Protein AF-A0A971MKJ5-F1 (afdb_monomer_lite)

Radius of gyration: 19.0 Å; chains: 1; bounding box: 44×30×59 Å

Secondary structure (DSSP, 8-state):
-TTSSSSS-HHHHHHHHHHHHHHHT-HHHHHHHHHHHHHTT--HHHHHHHHHHHHHHHTHHHHHHHGGGGSPPPP---

Foldseek 3Di:
DQQPADPDGNLRSLLLVLLVCLLVVVVVSVVVSVVVNVVVVDDVVSNVVSVVVSVVVNVCPCVVVCVVVVDDDPDDDD

Sequence (78 aa):
MAMAPGVLDAKTKVLIVLALDTLKGAAEGVRVLAAQARELGATDQEIAEAIRLAYYVAGMDPLKTGLNAFQPRPHKND

Structure (mmCIF, N/CA/C/O backbone):
data_AF-A0A971MKJ5-F1
#
_entry.id   AF-A0A971MKJ5-F1
#
loop_
_atom_site.group_PDB
_atom_site.id
_atom_site.type_symbol
_atom_site.label_atom_id
_atom_site.label_alt_id
_atom_site.label_comp_id
_atom_site.label_asym_id
_atom_site.label_entity_id
_atom_site.label_seq_id
_atom_site.pdbx_PDB_ins_code
_atom_site.Cartn_x
_atom_site.Cartn_y
_atom_site.Cartn_z
_atom_site.occupancy
_atom_site.B_iso_or_equiv
_atom_site.auth_seq_id
_atom_site.auth_comp_id
_atom_site.auth_asym_id
_atom_site.auth_atom_id
_atom_site.pdbx_PDB_model_num
ATOM 1 N N . MET A 1 1 ? -21.144 -4.284 0.086 1.00 72.38 1 MET A N 1
ATOM 2 C CA . MET A 1 1 ? -20.273 -3.250 -0.528 1.00 72.38 1 MET A CA 1
ATOM 3 C C . MET A 1 1 ? -18.817 -3.605 -0.252 1.00 72.38 1 MET A C 1
ATOM 5 O O . MET A 1 1 ? -18.565 -4.173 0.803 1.00 72.38 1 MET A O 1
ATOM 9 N N . ALA A 1 2 ? -17.876 -3.297 -1.153 1.00 88.25 2 ALA A N 1
ATOM 10 C CA . ALA A 1 2 ? -16.475 -3.736 -1.029 1.00 88.25 2 ALA A CA 1
ATOM 11 C C . ALA A 1 2 ? -15.807 -3.318 0.304 1.00 88.25 2 ALA A C 1
ATOM 13 O O . ALA A 1 2 ? -15.142 -4.135 0.942 1.00 88.25 2 ALA A O 1
ATOM 14 N N . MET A 1 3 ? -16.078 -2.091 0.771 1.00 93.38 3 MET A N 1
ATOM 15 C CA . MET A 1 3 ? -15.516 -1.523 2.009 1.00 93.38 3 MET A CA 1
ATOM 16 C C . MET A 1 3 ? -16.317 -1.826 3.287 1.00 93.38 3 MET A C 1
ATOM 18 O O . MET A 1 3 ? -15.889 -1.450 4.371 1.00 93.38 3 MET A O 1
ATOM 22 N N . ALA A 1 4 ? -17.459 -2.517 3.199 1.00 89.69 4 ALA A N 1
ATOM 23 C CA . ALA A 1 4 ? -18.202 -2.915 4.398 1.00 89.69 4 ALA A CA 1
ATOM 24 C C . ALA A 1 4 ? -17.404 -3.963 5.202 1.00 89.69 4 ALA A C 1
ATOM 26 O O . ALA A 1 4 ? -16.731 -4.783 4.572 1.00 89.69 4 ALA A O 1
ATOM 27 N N . PRO A 1 5 ? -17.470 -3.992 6.545 1.00 80.38 5 PRO A N 1
ATOM 28 C CA . PRO A 1 5 ? -16.796 -5.013 7.352 1.00 80.38 5 PRO A CA 1
ATOM 29 C C . PRO A 1 5 ? -17.124 -6.442 6.893 1.00 80.38 5 PRO A C 1
ATOM 31 O O . PRO A 1 5 ? -18.237 -6.723 6.447 1.00 80.38 5 PRO A O 1
ATOM 34 N N . GLY A 1 6 ? -16.145 -7.342 6.968 1.00 89.62 6 GLY A N 1
ATOM 35 C CA . GLY A 1 6 ? -16.295 -8.745 6.582 1.00 89.62 6 GLY A CA 1
ATOM 36 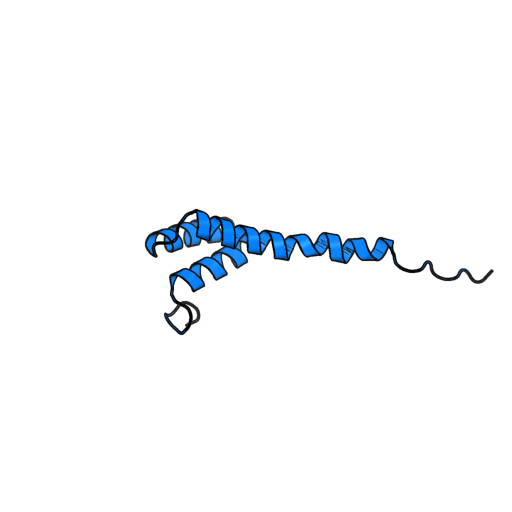C C . GLY A 1 6 ? -15.134 -9.583 7.109 1.00 89.62 6 GLY A C 1
ATOM 37 O O . GLY A 1 6 ? -14.570 -9.253 8.144 1.00 89.62 6 GLY A O 1
ATOM 38 N N . VAL A 1 7 ? -14.751 -10.641 6.385 1.00 96.38 7 VAL A N 1
ATOM 39 C CA . VAL A 1 7 ? -13.607 -11.503 6.762 1.00 96.38 7 VAL A CA 1
ATOM 40 C C . VAL A 1 7 ? -12.312 -10.699 6.929 1.00 96.38 7 VAL A C 1
ATOM 42 O O . VAL A 1 7 ? -11.528 -10.974 7.828 1.00 96.38 7 VAL A O 1
ATOM 45 N N . LEU A 1 8 ? -12.109 -9.684 6.085 1.00 97.38 8 LEU A N 1
ATOM 46 C CA . LEU A 1 8 ? -11.097 -8.658 6.316 1.00 97.38 8 LEU A CA 1
ATOM 47 C C . LEU A 1 8 ? -11.719 -7.505 7.102 1.00 97.38 8 LEU A C 1
ATOM 49 O O . LEU A 1 8 ? -12.787 -6.999 6.725 1.00 97.38 8 LEU A O 1
ATOM 53 N N . ASP A 1 9 ? -11.026 -7.075 8.152 1.00 96.00 9 ASP A N 1
ATOM 54 C CA . ASP A 1 9 ? -11.410 -5.901 8.927 1.00 96.00 9 ASP A CA 1
ATOM 55 C C . ASP A 1 9 ? -11.272 -4.599 8.111 1.00 96.00 9 ASP A C 1
ATOM 57 O O . ASP A 1 9 ? -10.713 -4.559 7.007 1.00 96.00 9 ASP A O 1
ATOM 61 N N . ALA A 1 10 ? -11.834 -3.509 8.639 1.00 97.06 10 ALA A N 1
ATOM 62 C CA . ALA A 1 10 ? -11.836 -2.220 7.952 1.00 97.06 10 ALA A CA 1
ATOM 63 C C . ALA A 1 10 ? -10.415 -1.679 7.722 1.00 97.06 10 ALA A C 1
ATOM 65 O O . ALA A 1 10 ? -10.128 -1.173 6.637 1.00 97.06 10 ALA A O 1
ATOM 66 N N . LYS A 1 11 ? -9.519 -1.828 8.709 1.00 97.81 11 LYS A N 1
ATOM 67 C CA . LYS A 1 11 ? -8.133 -1.348 8.630 1.00 97.81 11 LYS A CA 1
ATOM 68 C C . LYS A 1 11 ? -7.389 -2.033 7.486 1.00 97.81 11 LYS A C 1
ATOM 70 O O . LYS A 1 11 ? -6.804 -1.363 6.640 1.00 97.81 11 LYS A O 1
ATOM 75 N N . THR A 1 12 ? -7.481 -3.356 7.415 1.00 97.94 12 THR A N 1
ATOM 76 C CA . THR A 1 12 ? -6.862 -4.180 6.373 1.00 97.94 12 THR A CA 1
ATOM 77 C C . THR A 1 12 ? -7.363 -3.778 4.994 1.00 97.94 12 THR A C 1
ATOM 79 O O . THR A 1 12 ? -6.570 -3.599 4.073 1.00 97.94 12 THR A O 1
ATOM 82 N N . LYS A 1 13 ? -8.674 -3.562 4.841 1.00 98.12 13 LYS A N 1
ATOM 83 C CA . LYS A 1 13 ? -9.245 -3.100 3.569 1.00 98.12 13 LYS A CA 1
ATOM 84 C C . LYS A 1 13 ? -8.716 -1.730 3.158 1.00 98.12 13 LYS A C 1
ATOM 86 O O . LYS A 1 13 ? -8.341 -1.560 2.002 1.00 98.12 13 LYS A O 1
ATOM 91 N N . VAL A 1 14 ? -8.650 -0.776 4.084 1.00 98.38 14 VAL A N 1
ATOM 92 C CA . VAL A 1 14 ? -8.113 0.565 3.806 1.00 98.38 14 VAL A CA 1
ATOM 93 C C . VAL A 1 14 ? -6.637 0.499 3.413 1.00 98.38 14 VAL A C 1
ATOM 95 O O . VAL A 1 14 ? -6.261 1.121 2.425 1.00 98.38 14 VAL A O 1
ATOM 98 N N . LEU A 1 15 ? -5.817 -0.298 4.106 1.00 98.75 15 LEU A N 1
ATOM 99 C CA . LEU A 1 15 ? -4.403 -0.486 3.756 1.00 98.75 15 L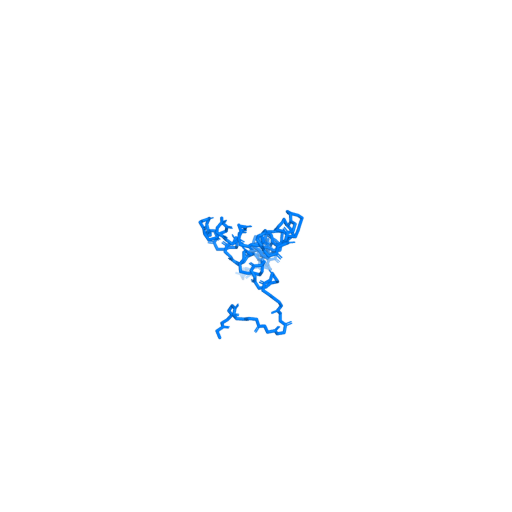EU A CA 1
ATOM 100 C C . LEU A 1 15 ? -4.223 -1.123 2.368 1.00 98.75 15 LEU A C 1
ATOM 102 O O . LEU A 1 15 ? -3.354 -0.695 1.608 1.00 98.75 15 LEU A O 1
ATOM 106 N N . ILE A 1 16 ? -5.071 -2.089 1.994 1.00 98.31 16 ILE A N 1
ATOM 107 C CA . ILE A 1 16 ? -5.066 -2.675 0.644 1.00 98.31 16 ILE A CA 1
ATOM 108 C C . ILE A 1 16 ? -5.397 -1.611 -0.407 1.00 98.31 16 ILE A C 1
ATOM 110 O O . ILE A 1 16 ? -4.680 -1.486 -1.398 1.00 98.31 16 ILE A O 1
ATOM 114 N N . VAL A 1 17 ? -6.459 -0.826 -0.208 1.00 98.31 17 VAL A N 1
ATOM 115 C CA . VAL A 1 17 ? -6.835 0.216 -1.176 1.00 98.31 17 VAL A CA 1
ATOM 116 C C . VAL A 1 17 ? -5.766 1.310 -1.242 1.00 98.31 17 VAL A C 1
ATOM 118 O O . VAL A 1 17 ? -5.444 1.757 -2.337 1.00 98.31 17 VAL A O 1
ATOM 121 N N . LEU A 1 18 ? -5.136 1.670 -0.119 1.00 98.75 18 LEU A N 1
ATOM 122 C CA . LEU A 1 18 ? -4.007 2.605 -0.085 1.00 98.75 18 LEU A CA 1
ATOM 123 C C . LEU A 1 18 ? -2.842 2.112 -0.950 1.00 98.75 18 LEU A C 1
ATOM 125 O O . LEU A 1 18 ? -2.278 2.894 -1.718 1.00 98.75 18 LEU A O 1
ATOM 129 N N . ALA A 1 19 ? -2.496 0.824 -0.871 1.00 98.69 19 ALA A N 1
ATOM 130 C CA . ALA A 1 19 ? -1.469 0.232 -1.727 1.00 98.69 19 ALA A CA 1
ATOM 131 C C . ALA A 1 19 ? -1.863 0.289 -3.216 1.00 98.69 19 ALA A C 1
ATOM 133 O O . ALA A 1 19 ? -1.033 0.613 -4.065 1.00 98.69 19 ALA A O 1
ATOM 134 N N . LEU A 1 20 ? -3.133 0.033 -3.545 1.00 98.31 20 LEU A N 1
ATOM 135 C CA . LEU A 1 20 ? -3.635 0.102 -4.923 1.00 98.31 20 LEU A CA 1
ATOM 136 C C . LEU A 1 20 ? -3.649 1.535 -5.477 1.00 98.31 20 LEU A C 1
ATOM 138 O O . LEU A 1 20 ? -3.295 1.740 -6.637 1.00 98.31 20 LEU A O 1
ATOM 142 N N . ASP A 1 21 ? -4.019 2.526 -4.669 1.00 98.50 21 ASP A N 1
ATOM 143 C CA . ASP A 1 21 ? -3.985 3.937 -5.063 1.00 98.50 21 ASP A CA 1
ATOM 144 C C . ASP A 1 21 ? -2.546 4.446 -5.195 1.00 98.50 21 ASP A C 1
ATOM 146 O O . ASP A 1 21 ? -2.243 5.197 -6.122 1.00 98.50 21 ASP A O 1
ATOM 150 N N . THR A 1 22 ? -1.635 3.958 -4.346 1.00 98.31 22 THR A N 1
ATOM 151 C CA . THR A 1 22 ? -0.191 4.198 -4.481 1.00 98.31 22 THR A CA 1
ATOM 152 C C . THR A 1 22 ? 0.325 3.646 -5.808 1.00 98.31 22 THR A C 1
ATOM 154 O O . THR A 1 22 ? 0.972 4.370 -6.560 1.00 98.31 22 THR A O 1
ATOM 157 N N . LEU A 1 23 ? -0.019 2.395 -6.139 1.00 97.50 23 LEU A N 1
ATOM 158 C CA . LEU A 1 23 ? 0.344 1.752 -7.406 1.00 97.50 23 LEU A CA 1
ATOM 159 C C . LEU A 1 23 ? -0.183 2.529 -8.624 1.00 97.50 23 LEU A C 1
ATOM 161 O O . LEU A 1 23 ? 0.498 2.619 -9.641 1.00 97.50 23 LEU A O 1
ATOM 165 N N . LYS A 1 24 ? -1.385 3.106 -8.524 1.00 97.00 24 LYS A N 1
ATOM 166 C CA . LYS A 1 24 ? -2.000 3.916 -9.587 1.00 97.00 24 LYS A CA 1
ATOM 167 C C . LYS A 1 24 ? -1.469 5.350 -9.671 1.00 97.00 24 LYS A C 1
ATOM 169 O O . LYS A 1 24 ? -1.809 6.049 -10.622 1.00 97.00 24 LYS A O 1
ATOM 174 N N . GLY A 1 25 ? -0.702 5.817 -8.685 1.00 97.12 25 GLY A N 1
ATOM 175 C CA . GLY A 1 25 ? -0.288 7.220 -8.586 1.00 97.12 25 GLY A CA 1
ATOM 176 C C . GLY A 1 25 ? -1.416 8.181 -8.178 1.00 97.12 25 GLY A C 1
ATOM 177 O O . GLY A 1 25 ? -1.343 9.377 -8.457 1.00 97.12 25 GLY A O 1
ATOM 178 N N . ALA A 1 26 ? -2.469 7.690 -7.520 1.00 98.38 26 ALA A N 1
ATOM 179 C CA . ALA A 1 26 ? -3.610 8.490 -7.078 1.00 98.38 26 ALA A CA 1
ATOM 180 C C . ALA A 1 26 ? -3.296 9.246 -5.771 1.00 98.38 26 ALA A C 1
ATOM 182 O O . ALA A 1 26 ? -3.766 8.881 -4.696 1.00 98.38 26 ALA A O 1
ATOM 183 N N . ALA A 1 27 ? -2.494 10.312 -5.859 1.00 98.00 27 ALA A N 1
ATOM 184 C CA . ALA A 1 27 ? -1.948 11.028 -4.698 1.00 98.00 27 ALA A CA 1
ATOM 185 C C . ALA A 1 27 ? -3.006 11.484 -3.672 1.00 98.00 27 ALA A C 1
ATOM 187 O O . ALA A 1 27 ? -2.824 11.308 -2.468 1.00 98.00 27 ALA A O 1
ATOM 188 N N . GLU A 1 28 ? -4.131 12.031 -4.139 1.00 98.38 28 GLU A N 1
ATOM 189 C CA . GLU A 1 28 ? -5.210 12.479 -3.251 1.00 98.38 28 G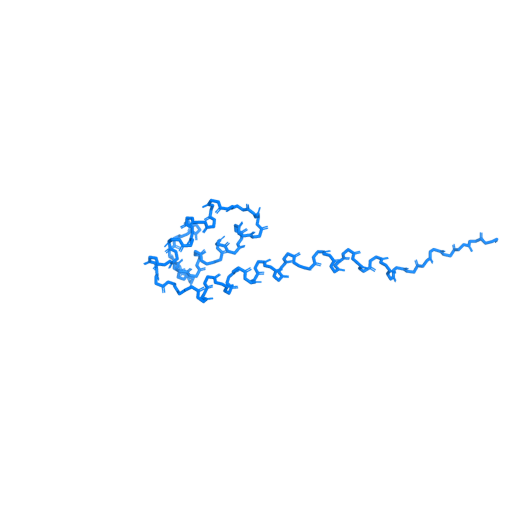LU A CA 1
ATOM 190 C C . GLU A 1 28 ? -5.930 11.302 -2.571 1.00 98.38 28 GLU A C 1
ATOM 192 O O . GLU A 1 28 ? -6.239 11.367 -1.382 1.00 98.38 28 GLU A O 1
ATOM 197 N N . GLY A 1 29 ? -6.116 10.189 -3.290 1.00 98.00 29 GLY A N 1
ATOM 198 C CA . GLY A 1 29 ? -6.660 8.950 -2.728 1.00 98.00 29 GLY A CA 1
ATOM 199 C C . GLY A 1 29 ? -5.766 8.387 -1.624 1.00 98.00 29 GLY A C 1
ATOM 200 O O . GLY A 1 29 ? -6.241 8.107 -0.524 1.00 98.00 29 GLY A O 1
ATOM 201 N N . VAL A 1 30 ? -4.449 8.349 -1.856 1.00 98.69 30 VAL A N 1
ATOM 202 C CA . VAL A 1 30 ? -3.455 7.950 -0.844 1.00 98.69 30 VAL A CA 1
ATOM 203 C C . VAL A 1 30 ? -3.539 8.841 0.396 1.00 98.69 30 VAL A C 1
ATOM 205 O O . VAL A 1 30 ? -3.539 8.327 1.515 1.00 98.69 30 VAL A O 1
ATOM 208 N N . ARG A 1 31 ? -3.657 10.164 0.224 1.00 98.69 31 ARG A N 1
ATOM 209 C CA . ARG A 1 31 ? -3.786 11.112 1.342 1.00 98.69 31 ARG A CA 1
ATOM 210 C C . ARG A 1 31 ? -5.024 10.818 2.192 1.00 98.69 31 ARG A C 1
ATOM 212 O O . ARG A 1 31 ? -4.917 10.742 3.416 1.00 98.69 31 ARG A O 1
ATOM 219 N N . VAL A 1 32 ? -6.180 10.638 1.552 1.00 98.62 32 VAL A N 1
ATOM 220 C CA . VAL A 1 32 ? -7.456 10.343 2.226 1.00 98.62 32 VAL A CA 1
ATOM 221 C C . VAL A 1 32 ? -7.401 8.995 2.947 1.00 98.62 32 VAL A C 1
ATOM 223 O O . VAL A 1 32 ? -7.734 8.910 4.129 1.00 98.62 32 VAL A O 1
ATOM 226 N N . LEU A 1 33 ? -6.922 7.949 2.274 1.00 98.69 33 LEU A N 1
ATOM 227 C CA . LEU A 1 33 ? -6.851 6.602 2.840 1.00 98.69 33 LEU A CA 1
ATOM 228 C C . LEU A 1 33 ? -5.833 6.505 3.977 1.00 98.69 33 LEU A C 1
ATOM 230 O O . LEU A 1 33 ? -6.070 5.787 4.942 1.00 98.69 33 LEU A O 1
ATOM 234 N N . ALA A 1 34 ? -4.727 7.252 3.919 1.00 98.75 34 ALA A N 1
ATOM 235 C CA . ALA A 1 34 ? -3.754 7.292 5.007 1.00 98.75 34 ALA A CA 1
ATOM 236 C C . ALA A 1 34 ? -4.326 7.962 6.267 1.00 98.75 34 ALA A C 1
ATOM 238 O O . ALA A 1 34 ? -3.986 7.561 7.379 1.00 98.75 34 ALA A O 1
ATOM 239 N N . ALA A 1 35 ? -5.182 8.979 6.122 1.00 98.75 35 ALA A N 1
ATOM 240 C CA . ALA A 1 35 ? -5.896 9.565 7.256 1.00 98.75 35 ALA A CA 1
ATOM 241 C C . ALA A 1 35 ? -6.889 8.556 7.856 1.00 98.75 35 ALA A C 1
ATOM 243 O O . ALA A 1 35 ? -6.826 8.271 9.050 1.00 98.75 35 ALA A O 1
ATOM 244 N N . GLN A 1 36 ? -7.708 7.922 7.012 1.00 98.44 36 GLN A N 1
ATOM 245 C CA . GLN A 1 36 ? -8.670 6.906 7.443 1.00 98.44 36 GLN A CA 1
ATOM 246 C C . GLN A 1 36 ? -7.997 5.690 8.102 1.00 98.44 36 GLN A C 1
ATOM 248 O O . GLN A 1 36 ? -8.501 5.151 9.084 1.00 98.44 36 GLN A O 1
ATOM 253 N N . ALA A 1 37 ? -6.840 5.253 7.598 1.00 98.62 37 ALA A N 1
ATOM 254 C CA . ALA A 1 37 ? -6.080 4.161 8.199 1.00 98.62 37 ALA A CA 1
ATOM 255 C C . ALA A 1 37 ? -5.680 4.496 9.644 1.00 98.62 37 ALA A C 1
ATOM 257 O O . ALA A 1 37 ? -5.841 3.659 10.530 1.00 98.62 37 ALA A O 1
ATOM 258 N N . ARG A 1 38 ? -5.217 5.729 9.897 1.00 98.69 38 ARG A N 1
ATOM 259 C CA . ARG A 1 38 ? -4.850 6.195 11.245 1.00 98.69 38 ARG A CA 1
ATOM 260 C C . ARG A 1 38 ? -6.056 6.293 12.173 1.00 98.69 38 ARG A C 1
ATOM 262 O O . ARG A 1 38 ? -5.954 5.888 13.325 1.00 98.69 38 ARG A O 1
ATOM 269 N N . GLU A 1 39 ? -7.202 6.754 11.673 1.00 98.56 39 GLU A N 1
ATOM 270 C CA . GLU A 1 39 ? -8.468 6.744 12.427 1.00 98.56 39 GLU A CA 1
ATOM 271 C C . GLU A 1 39 ? -8.884 5.323 12.840 1.00 98.56 39 GLU A C 1
ATOM 273 O O . GLU A 1 39 ? -9.437 5.121 13.918 1.00 98.56 39 GLU A O 1
ATOM 278 N N . LEU A 1 40 ? -8.559 4.323 12.015 1.00 98.12 40 LEU A N 1
ATOM 279 C CA . LEU A 1 40 ? -8.764 2.899 12.299 1.00 98.12 40 LEU A CA 1
ATOM 280 C C . LEU A 1 40 ? -7.635 2.267 13.138 1.00 98.12 40 LEU A C 1
ATOM 282 O O . LEU A 1 40 ? -7.608 1.048 13.313 1.00 98.12 40 LEU A O 1
ATOM 286 N N . GLY A 1 41 ? -6.699 3.071 13.650 1.00 98.44 41 GLY A N 1
ATOM 287 C CA . GLY A 1 41 ? -5.605 2.623 14.511 1.00 98.44 41 GLY A CA 1
ATOM 288 C C . GLY A 1 41 ? -4.408 2.022 13.774 1.00 98.44 41 GLY A C 1
ATOM 289 O O . GLY A 1 41 ? -3.625 1.302 14.392 1.00 98.44 41 GLY A O 1
ATOM 290 N N . ALA A 1 42 ? -4.257 2.274 12.470 1.00 98.69 42 ALA A N 1
ATOM 291 C CA . ALA A 1 42 ? -3.047 1.890 11.753 1.00 98.69 42 ALA A CA 1
ATOM 292 C C . ALA A 1 42 ? -1.845 2.738 12.189 1.00 98.69 42 ALA A C 1
ATOM 294 O O . ALA A 1 42 ? -1.938 3.957 12.348 1.00 98.69 42 ALA A O 1
ATOM 295 N N . THR A 1 43 ? -0.699 2.084 12.321 1.00 98.81 43 THR A N 1
ATOM 296 C CA . THR A 1 43 ? 0.596 2.729 12.547 1.00 98.81 43 THR A CA 1
ATOM 297 C C . THR A 1 43 ? 1.196 3.233 11.233 1.00 98.81 43 THR A C 1
ATOM 299 O O . THR A 1 43 ? 0.913 2.707 10.153 1.00 98.81 43 THR A O 1
ATOM 302 N N . ASP A 1 44 ? 2.109 4.205 11.307 1.00 98.56 44 ASP A N 1
ATOM 303 C CA . ASP A 1 44 ? 2.868 4.631 10.123 1.00 98.56 44 ASP A CA 1
ATOM 304 C C . ASP A 1 44 ? 3.734 3.490 9.547 1.00 98.56 44 ASP A C 1
ATOM 306 O O . ASP A 1 44 ? 4.021 3.484 8.351 1.00 98.56 44 ASP A O 1
ATOM 310 N N . GLN A 1 45 ? 4.105 2.490 10.360 1.00 98.81 45 GLN A N 1
ATOM 311 C CA . GLN A 1 45 ? 4.813 1.294 9.892 1.00 98.81 45 GLN A CA 1
ATOM 312 C C . GLN A 1 45 ? 3.929 0.418 8.995 1.00 98.81 45 GLN A C 1
ATOM 314 O O . GLN A 1 45 ? 4.389 -0.003 7.935 1.00 98.81 45 GLN A O 1
ATOM 319 N N . GLU A 1 46 ? 2.663 0.196 9.364 1.00 98.81 46 GLU A N 1
ATOM 320 C CA . GLU A 1 46 ? 1.699 -0.540 8.530 1.00 98.81 46 GLU A CA 1
ATOM 321 C C . GLU A 1 46 ? 1.427 0.193 7.206 1.00 98.81 46 GLU A C 1
ATOM 323 O O . GLU A 1 46 ? 1.373 -0.430 6.145 1.00 98.81 46 GLU A O 1
ATOM 328 N N . ILE A 1 47 ? 1.323 1.527 7.239 1.00 98.88 47 ILE A N 1
ATOM 329 C CA . ILE A 1 47 ? 1.172 2.349 6.027 1.00 98.88 47 ILE A CA 1
ATOM 330 C C . ILE A 1 47 ? 2.423 2.241 5.141 1.00 98.88 47 ILE A C 1
ATOM 332 O O . ILE A 1 47 ? 2.311 2.031 3.931 1.00 98.88 47 ILE A O 1
ATOM 336 N N . ALA A 1 48 ? 3.619 2.349 5.726 1.00 98.75 48 ALA A N 1
ATOM 337 C CA . ALA A 1 48 ? 4.875 2.206 4.995 1.00 98.75 48 ALA A CA 1
ATOM 338 C C . ALA A 1 48 ? 5.028 0.807 4.374 1.00 98.75 48 ALA A C 1
ATOM 340 O O . ALA A 1 48 ? 5.546 0.677 3.264 1.00 98.75 48 ALA A O 1
ATOM 341 N N . GLU A 1 49 ? 4.564 -0.240 5.058 1.00 98.69 49 GLU A N 1
ATOM 342 C CA . GLU A 1 49 ? 4.549 -1.600 4.525 1.00 98.69 49 GLU A CA 1
ATOM 343 C C . GLU A 1 49 ? 3.588 -1.745 3.339 1.00 98.69 49 GLU A C 1
ATOM 345 O O . GLU A 1 49 ? 3.987 -2.281 2.305 1.00 98.69 49 GLU A O 1
ATOM 350 N N . ALA A 1 50 ? 2.382 -1.177 3.420 1.00 98.69 50 ALA A N 1
ATOM 351 C CA . ALA A 1 50 ? 1.441 -1.145 2.299 1.00 98.69 50 ALA A CA 1
ATOM 352 C C . ALA A 1 50 ? 2.018 -0.415 1.066 1.00 98.69 50 ALA A C 1
ATOM 354 O O . ALA A 1 50 ? 1.915 -0.910 -0.059 1.00 98.69 50 ALA A O 1
ATOM 355 N N . ILE A 1 51 ? 2.702 0.718 1.266 1.00 98.56 51 ILE A N 1
ATOM 356 C CA . ILE A 1 51 ? 3.415 1.436 0.193 1.00 98.56 51 ILE A CA 1
ATOM 357 C C . ILE A 1 51 ? 4.533 0.565 -0.401 1.00 98.56 51 ILE A C 1
ATOM 359 O O . ILE A 1 51 ? 4.707 0.514 -1.621 1.00 98.56 51 ILE A O 1
ATOM 363 N N . ARG A 1 52 ? 5.282 -0.159 0.440 1.00 98.12 52 ARG A N 1
ATOM 364 C CA . ARG A 1 52 ? 6.349 -1.063 -0.014 1.00 98.12 52 ARG A CA 1
ATOM 365 C C . ARG A 1 52 ? 5.808 -2.195 -0.888 1.00 98.12 52 ARG A C 1
ATOM 367 O O . ARG A 1 52 ? 6.468 -2.553 -1.860 1.00 98.12 52 ARG A O 1
ATOM 374 N N . LEU A 1 53 ? 4.618 -2.725 -0.591 1.00 97.94 53 LEU A N 1
ATOM 375 C CA . LEU A 1 53 ? 3.953 -3.715 -1.448 1.00 97.94 53 LEU A CA 1
ATOM 376 C C . LEU A 1 53 ? 3.650 -3.140 -2.837 1.00 97.94 53 LEU A C 1
ATOM 378 O O . LEU A 1 53 ? 3.925 -3.798 -3.839 1.00 97.94 53 LEU A O 1
ATOM 382 N N . ALA A 1 54 ? 3.156 -1.900 -2.910 1.00 97.31 54 ALA A N 1
ATOM 383 C CA . ALA A 1 54 ? 2.918 -1.224 -4.185 1.00 97.31 54 ALA A CA 1
ATOM 384 C C . ALA A 1 54 ? 4.217 -1.060 -4.994 1.00 97.31 54 ALA A C 1
ATOM 386 O O . ALA A 1 54 ? 4.249 -1.396 -6.178 1.00 97.31 54 ALA A O 1
ATOM 387 N N . TYR A 1 55 ? 5.304 -0.623 -4.345 1.00 95.62 55 TYR A N 1
ATOM 388 C CA . TYR A 1 55 ? 6.634 -0.549 -4.960 1.00 95.62 55 TYR A CA 1
ATOM 389 C C . TYR A 1 55 ? 7.116 -1.914 -5.464 1.00 95.62 55 TYR A C 1
ATOM 391 O O . TYR A 1 55 ? 7.587 -2.010 -6.593 1.00 95.62 55 TYR A O 1
ATOM 399 N N . TYR A 1 56 ? 6.989 -2.968 -4.655 1.00 94.75 56 TYR A N 1
ATOM 400 C CA . TYR A 1 56 ? 7.425 -4.313 -5.025 1.00 94.75 56 TYR A CA 1
ATOM 401 C C . TYR A 1 56 ? 6.700 -4.821 -6.278 1.00 94.75 56 TYR A C 1
ATOM 403 O O . TYR A 1 56 ? 7.341 -5.332 -7.194 1.00 94.75 56 TYR A O 1
ATOM 411 N N . VAL A 1 57 ? 5.380 -4.620 -6.351 1.00 92.38 57 VAL A N 1
ATOM 412 C CA . VAL A 1 57 ? 4.566 -5.014 -7.511 1.00 92.38 57 VAL A CA 1
ATOM 413 C C . VAL A 1 57 ? 4.918 -4.180 -8.747 1.00 92.38 57 VAL A C 1
ATOM 415 O O . VAL A 1 57 ? 5.140 -4.751 -9.814 1.00 92.38 57 VAL A O 1
ATOM 418 N N . ALA A 1 58 ? 5.023 -2.853 -8.612 1.00 91.69 58 ALA A N 1
ATOM 419 C CA . ALA A 1 58 ? 5.366 -1.955 -9.720 1.00 91.69 58 ALA A CA 1
ATOM 420 C C . ALA A 1 58 ? 6.796 -2.181 -10.246 1.00 91.69 58 ALA A C 1
ATOM 422 O O . ALA A 1 58 ? 7.050 -2.151 -11.449 1.00 91.69 58 ALA A O 1
ATOM 423 N N . GLY A 1 59 ? 7.743 -2.447 -9.343 1.00 88.75 59 GLY A N 1
ATOM 424 C CA . GLY A 1 59 ? 9.156 -2.653 -9.655 1.00 88.75 59 GLY A CA 1
ATOM 425 C C . GLY A 1 59 ? 9.440 -3.901 -10.494 1.00 88.75 59 GLY A C 1
ATOM 426 O O . GLY A 1 59 ? 10.542 -4.042 -11.024 1.00 88.75 59 GLY A O 1
ATOM 427 N N . MET A 1 60 ? 8.461 -4.795 -10.668 1.00 89.69 60 MET A N 1
ATOM 428 C CA . MET A 1 60 ? 8.609 -5.959 -11.541 1.00 89.69 60 MET A CA 1
ATOM 429 C C . MET A 1 60 ? 8.622 -5.602 -13.031 1.00 89.69 60 MET A C 1
ATOM 431 O O . MET A 1 60 ? 9.169 -6.365 -13.825 1.00 89.69 60 MET A O 1
ATOM 435 N N . ASP A 1 61 ? 8.036 -4.478 -13.441 1.00 89.94 61 ASP A N 1
ATOM 436 C CA . ASP A 1 61 ? 7.859 -4.172 -14.865 1.00 89.94 61 ASP A CA 1
ATOM 437 C C . ASP A 1 61 ? 9.178 -3.888 -15.611 1.00 89.94 61 ASP A C 1
ATOM 439 O O . ASP A 1 61 ? 9.370 -4.443 -16.702 1.00 89.94 61 ASP A O 1
ATOM 443 N N . PRO A 1 62 ? 10.149 -3.144 -15.039 1.00 89.69 62 PRO A N 1
ATOM 444 C CA . PRO A 1 62 ? 11.490 -3.046 -15.610 1.00 89.69 62 PRO A CA 1
ATOM 445 C C . PRO A 1 62 ? 12.196 -4.399 -15.723 1.00 89.69 62 PRO A C 1
ATOM 447 O O . PRO A 1 62 ? 12.865 -4.645 -16.723 1.00 89.69 62 PRO A O 1
ATOM 450 N N . LEU A 1 63 ? 12.020 -5.301 -14.747 1.00 91.12 63 LEU A N 1
ATOM 451 C CA . LEU A 1 63 ? 12.606 -6.645 -14.800 1.00 91.12 63 LEU A CA 1
ATOM 452 C C . LEU A 1 63 ? 11.994 -7.467 -15.937 1.00 91.12 63 LEU A C 1
ATOM 454 O O . LEU A 1 63 ? 12.733 -8.001 -16.760 1.00 91.12 63 LEU A O 1
ATOM 458 N N . LYS A 1 64 ? 10.657 -7.515 -16.033 1.00 91.88 64 LYS A N 1
ATOM 459 C CA . LYS A 1 64 ? 9.940 -8.193 -17.130 1.00 91.88 64 LYS A CA 1
ATOM 460 C C . LYS A 1 64 ? 10.389 -7.672 -18.493 1.00 91.88 64 LYS A C 1
ATOM 462 O O . LYS A 1 64 ? 10.654 -8.457 -19.396 1.00 91.88 64 LYS A O 1
ATOM 467 N N . THR A 1 65 ? 10.505 -6.353 -18.627 1.00 92.44 65 THR A N 1
ATOM 468 C CA . THR A 1 65 ? 10.955 -5.714 -19.868 1.00 92.44 65 THR A CA 1
ATOM 469 C C . THR A 1 65 ? 12.420 -6.041 -20.160 1.00 92.44 65 THR A C 1
ATOM 471 O O . THR A 1 65 ? 12.759 -6.383 -21.292 1.00 92.44 65 THR A O 1
ATOM 474 N N . GLY A 1 66 ? 13.280 -5.998 -19.141 1.00 93.38 66 GLY A N 1
ATOM 475 C CA . GLY A 1 66 ? 14.711 -6.282 -19.237 1.00 93.38 66 GLY A CA 1
ATOM 476 C C . GLY A 1 66 ? 15.036 -7.716 -19.653 1.00 93.38 66 GLY A C 1
ATOM 477 O O . GLY A 1 66 ? 16.065 -7.932 -20.287 1.00 93.38 66 GLY A O 1
ATOM 478 N N . LEU A 1 67 ? 14.145 -8.685 -19.404 1.00 94.56 67 LEU A N 1
ATOM 479 C CA . LEU A 1 67 ? 14.309 -10.061 -19.896 1.00 94.56 67 LEU A CA 1
ATOM 480 C C . LEU A 1 67 ? 14.464 -10.137 -21.423 1.00 94.56 67 LEU A C 1
ATOM 482 O O . LEU A 1 67 ? 15.106 -11.059 -21.925 1.00 94.56 67 LEU A O 1
ATOM 486 N N . ASN A 1 68 ? 13.952 -9.150 -22.169 1.00 92.06 68 ASN A N 1
ATOM 487 C CA . ASN A 1 68 ? 14.142 -9.087 -23.618 1.00 92.06 68 ASN A CA 1
ATOM 488 C C . ASN A 1 68 ? 15.614 -8.937 -24.035 1.00 92.06 68 ASN A C 1
ATOM 490 O O . ASN A 1 68 ? 15.969 -9.332 -25.142 1.00 92.06 68 ASN A O 1
ATOM 494 N N . ALA A 1 69 ? 16.488 -8.439 -23.154 1.00 94.50 69 ALA A N 1
ATOM 495 C CA . ALA A 1 69 ? 17.926 -8.364 -23.414 1.00 94.50 69 ALA A CA 1
ATOM 496 C C . ALA A 1 69 ? 18.594 -9.747 -23.549 1.00 94.50 69 ALA A C 1
ATOM 498 O O . ALA A 1 69 ? 19.690 -9.845 -24.095 1.00 94.50 69 ALA A O 1
ATOM 499 N N . PHE A 1 70 ? 17.939 -10.809 -23.071 1.00 94.00 70 PHE A N 1
ATOM 500 C CA . PHE A 1 70 ? 18.446 -12.183 -23.098 1.00 94.00 70 PHE A CA 1
ATOM 501 C C . PHE A 1 70 ? 17.718 -13.069 -24.120 1.00 94.00 70 PHE A C 1
ATOM 503 O O . PHE A 1 70 ? 17.914 -14.285 -24.126 1.00 94.00 70 PHE A O 1
ATOM 510 N N . GLN A 1 71 ? 16.873 -12.488 -24.982 1.00 89.81 71 GLN A N 1
ATOM 511 C CA . GLN A 1 71 ? 16.226 -13.237 -26.059 1.00 89.81 71 GLN A CA 1
ATOM 512 C C . GLN A 1 71 ? 17.290 -13.775 -27.037 1.00 89.81 71 GLN A C 1
ATOM 514 O O . GLN A 1 71 ? 18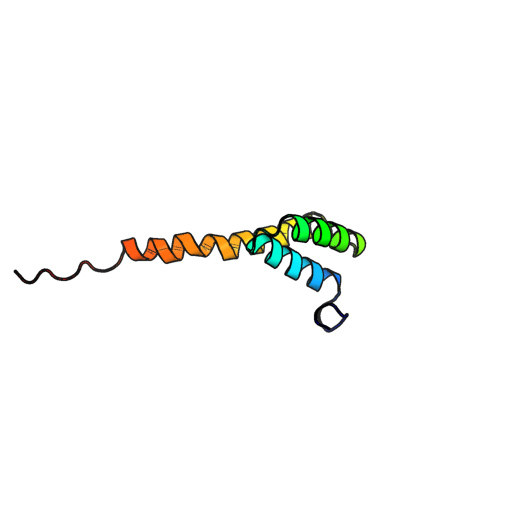.225 -13.045 -27.387 1.00 89.81 71 GLN A O 1
ATOM 519 N N . PRO A 1 72 ? 17.171 -15.033 -27.507 1.00 81.31 72 PRO A N 1
ATOM 520 C CA . PRO A 1 72 ? 18.060 -15.566 -28.530 1.00 81.31 72 PRO A CA 1
ATOM 521 C C . PRO A 1 72 ? 18.052 -14.661 -29.763 1.00 81.31 72 PRO A C 1
ATOM 523 O O . PRO A 1 72 ? 16.989 -14.271 -30.249 1.00 81.31 72 PRO A O 1
ATOM 526 N N . ARG A 1 73 ? 19.237 -14.328 -30.288 1.00 79.75 73 ARG A N 1
ATOM 527 C CA . ARG A 1 73 ? 19.316 -13.599 -31.558 1.00 79.75 73 ARG A CA 1
ATOM 528 C C . ARG A 1 73 ? 18.674 -14.456 -32.654 1.00 79.75 73 ARG A C 1
ATOM 530 O O . ARG A 1 73 ? 18.971 -15.651 -32.706 1.00 79.75 73 ARG A O 1
ATOM 537 N N . PRO A 1 74 ? 17.835 -13.878 -33.531 1.00 76.25 74 PRO A N 1
ATOM 538 C CA . PRO A 1 74 ? 17.318 -14.619 -34.670 1.00 76.25 74 PRO A CA 1
ATOM 539 C C . PRO A 1 74 ? 18.498 -15.150 -35.490 1.00 76.25 74 PRO A C 1
ATOM 541 O O . PRO A 1 74 ? 19.450 -14.413 -35.765 1.00 76.25 74 PRO A O 1
ATOM 544 N N . HIS A 1 75 ? 18.453 -16.439 -35.837 1.00 71.06 75 HIS A N 1
ATOM 545 C CA . HIS A 1 75 ? 19.429 -17.032 -36.744 1.00 71.06 75 HIS A CA 1
ATOM 546 C C . HIS A 1 75 ? 19.388 -16.257 -38.062 1.00 71.06 75 HIS A C 1
ATOM 548 O O . HIS A 1 75 ? 18.347 -16.165 -38.713 1.00 71.06 75 HIS A O 1
ATOM 554 N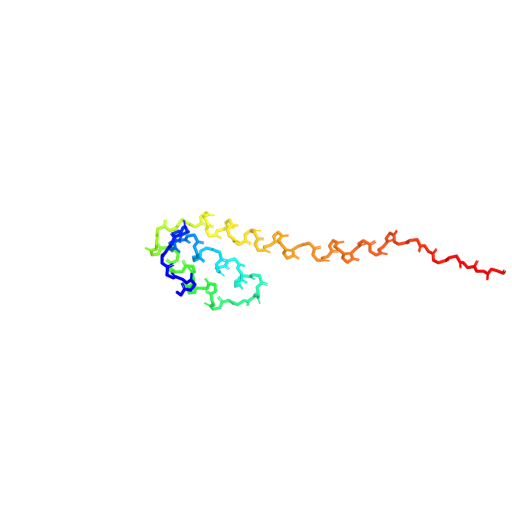 N . LYS A 1 76 ? 20.521 -15.659 -38.426 1.00 63.06 76 LYS A N 1
ATOM 555 C CA . LYS A 1 76 ? 20.719 -15.0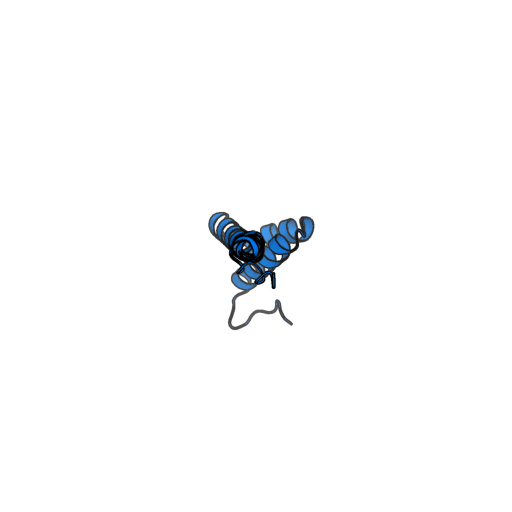86 -39.752 1.00 63.06 76 LYS A CA 1
ATOM 556 C C . LYS A 1 76 ? 20.903 -16.274 -40.699 1.00 63.06 76 LYS A C 1
ATOM 558 O O . LYS A 1 76 ? 21.841 -17.043 -40.512 1.00 63.06 76 LYS A O 1
ATOM 563 N N . ASN A 1 77 ? 19.979 -16.463 -41.637 1.00 59.91 77 ASN A N 1
ATOM 564 C CA . ASN A 1 77 ? 20.243 -17.330 -42.780 1.00 59.91 77 ASN A CA 1
ATOM 565 C C . ASN A 1 77 ? 21.205 -16.550 -43.682 1.00 59.91 77 ASN A C 1
ATOM 567 O O . ASN A 1 77 ? 20.792 -15.551 -44.275 1.00 59.91 77 ASN A O 1
ATOM 571 N N . ASP A 1 78 ? 22.474 -16.952 -43.670 1.00 61.59 78 ASP A N 1
ATOM 572 C CA . ASP A 1 78 ? 23.464 -16.563 -44.678 1.00 61.59 78 ASP A CA 1
ATOM 573 C C . ASP A 1 78 ? 23.189 -17.297 -46.002 1.00 61.59 78 ASP A C 1
ATOM 575 O O . ASP A 1 78 ? 22.738 -18.469 -45.950 1.00 61.59 78 ASP A O 1
#

pLDDT: mean 93.44, std 8.83, range [59.91, 98.88]